Protein AF-A2F7L8-F1 (afdb_monomer)

Structure (mmCIF, N/CA/C/O backbone):
data_AF-A2F7L8-F1
#
_entry.id   AF-A2F7L8-F1
#
loop_
_atom_site.group_PDB
_atom_site.id
_atom_site.type_symbol
_atom_site.label_atom_id
_atom_site.label_alt_id
_atom_site.label_comp_id
_atom_site.label_asym_id
_atom_site.label_entity_id
_atom_site.label_seq_id
_atom_site.pdbx_PDB_ins_code
_atom_site.Cartn_x
_atom_site.Cartn_y
_atom_site.Cartn_z
_atom_site.occupancy
_atom_site.B_iso_or_equiv
_atom_site.auth_seq_id
_atom_site.auth_comp_id
_atom_site.auth_asym_id
_atom_site.auth_atom_id
_atom_site.pdbx_PDB_model_num
ATOM 1 N N . MET A 1 1 ? -60.069 8.258 23.437 1.00 36.56 1 MET A N 1
ATOM 2 C CA . MET A 1 1 ? -60.573 9.371 22.605 1.00 36.56 1 MET A CA 1
ATOM 3 C C . MET A 1 1 ? -59.532 9.662 21.537 1.00 36.56 1 MET A C 1
ATOM 5 O O . MET A 1 1 ? -58.397 9.899 21.907 1.00 36.56 1 MET A O 1
ATOM 9 N N . ASN A 1 2 ? -59.958 9.561 20.271 1.00 39.78 2 ASN A N 1
ATOM 10 C CA . ASN A 1 2 ? -59.345 9.991 18.998 1.00 39.78 2 ASN A CA 1
ATOM 11 C C . ASN A 1 2 ? -57.885 9.563 18.720 1.00 39.78 2 ASN A C 1
ATOM 13 O O . ASN A 1 2 ? -56.969 10.036 19.370 1.00 39.78 2 ASN A O 1
ATOM 17 N N . SER A 1 3 ? -57.594 8.597 17.838 1.00 39.25 3 SER A N 1
ATOM 18 C CA . SER A 1 3 ? -57.931 8.479 16.399 1.00 39.25 3 SER A CA 1
ATOM 19 C C . SER A 1 3 ? -57.282 9.568 15.544 1.00 39.25 3 SER A C 1
ATOM 21 O O . SER A 1 3 ? -57.704 10.716 15.618 1.00 39.25 3 SER A O 1
ATOM 23 N N . MET A 1 4 ? -56.295 9.179 14.725 1.00 45.88 4 MET A N 1
ATOM 24 C CA . MET A 1 4 ? -56.277 9.259 13.247 1.00 45.88 4 MET A CA 1
ATOM 25 C C . MET A 1 4 ? -54.834 8.993 12.761 1.00 45.88 4 MET A C 1
ATOM 27 O O . MET A 1 4 ? -53.913 9.690 13.160 1.00 45.88 4 MET A O 1
ATOM 31 N N . LYS A 1 5 ? -54.570 7.821 12.158 1.00 44.19 5 LYS A N 1
ATOM 32 C CA . LYS A 1 5 ? -54.563 7.542 10.697 1.00 44.19 5 LYS A CA 1
ATOM 33 C C . LYS A 1 5 ? -53.331 8.146 9.998 1.00 44.19 5 LYS A C 1
ATOM 35 O O . LYS A 1 5 ? -53.181 9.354 9.961 1.00 44.19 5 LYS A O 1
ATOM 40 N N . GLN A 1 6 ? -52.351 7.306 9.647 1.00 45.72 6 GLN A N 1
ATOM 41 C CA . GLN A 1 6 ? -52.195 6.642 8.332 1.00 45.72 6 GLN A CA 1
ATOM 42 C C . GLN A 1 6 ? -51.797 7.611 7.209 1.00 45.72 6 GLN A C 1
ATOM 44 O O . GLN A 1 6 ? -52.588 8.472 6.847 1.00 45.72 6 GLN A O 1
ATOM 49 N N . ASN A 1 7 ? -50.607 7.411 6.635 1.00 43.00 7 ASN A N 1
ATOM 50 C CA . ASN A 1 7 ? -50.380 7.031 5.228 1.00 43.00 7 ASN A CA 1
ATOM 51 C C . ASN A 1 7 ? -48.860 6.830 5.041 1.00 43.00 7 ASN A C 1
ATOM 53 O O . ASN A 1 7 ? -48.092 7.672 5.490 1.00 43.00 7 ASN A O 1
ATOM 57 N N . LEU A 1 8 ? -48.352 5.643 4.688 1.00 39.56 8 LEU A N 1
ATOM 58 C CA . LEU A 1 8 ? -48.420 4.917 3.405 1.00 39.56 8 LEU A CA 1
ATOM 59 C C . LEU A 1 8 ? -47.732 5.638 2.240 1.00 39.56 8 LEU A C 1
ATOM 61 O O . LEU A 1 8 ? -47.958 6.828 2.038 1.00 39.56 8 LEU A O 1
ATOM 65 N N . LEU A 1 9 ? -47.056 4.797 1.445 1.00 43.78 9 LEU A N 1
ATOM 66 C CA . LEU A 1 9 ? -46.398 5.002 0.151 1.00 43.78 9 LEU A CA 1
ATOM 67 C C . LEU A 1 9 ? -44.913 5.379 0.242 1.00 43.78 9 LEU A C 1
ATOM 69 O O . LEU A 1 9 ? -44.552 6.314 0.944 1.00 43.78 9 LEU A O 1
ATOM 73 N N . ASP A 1 10 ? -43.997 4.786 -0.511 1.00 37.97 10 ASP A N 1
ATOM 74 C CA . ASP A 1 10 ? -43.909 3.541 -1.290 1.00 37.97 10 ASP A CA 1
ATOM 75 C C . ASP A 1 10 ? -42.527 3.610 -1.967 1.00 37.97 10 ASP A C 1
ATOM 77 O O . ASP A 1 10 ? -42.029 4.713 -2.181 1.00 37.97 10 ASP A O 1
ATOM 81 N N . SER A 1 11 ? -41.978 2.453 -2.352 1.00 40.97 11 SER A N 1
ATOM 82 C CA . SER A 1 11 ? -41.034 2.285 -3.478 1.00 40.97 11 SER A CA 1
ATOM 83 C C . SER A 1 11 ? -39.673 3.015 -3.392 1.00 40.97 11 SER A C 1
ATOM 85 O O . SER A 1 11 ? -39.573 4.226 -3.313 1.00 40.97 11 SER A O 1
ATOM 87 N N . ASP A 1 12 ? -38.521 2.353 -3.414 1.00 42.34 12 ASP A N 1
ATOM 88 C CA . ASP A 1 12 ? -38.140 1.379 -4.426 1.00 42.34 12 ASP A CA 1
ATOM 89 C C . ASP A 1 12 ? -37.149 0.350 -3.883 1.00 42.34 12 ASP A C 1
ATOM 91 O O . ASP A 1 12 ? -36.087 0.662 -3.336 1.00 42.34 12 ASP A O 1
ATOM 95 N N . ALA A 1 13 ? -37.480 -0.909 -4.148 1.00 44.75 13 ALA A N 1
ATOM 96 C CA . ALA A 1 13 ? -36.524 -1.991 -4.223 1.00 44.75 13 ALA A CA 1
ATOM 97 C C . ALA A 1 13 ? -35.588 -1.746 -5.418 1.00 44.75 13 ALA A C 1
ATOM 99 O O . ALA A 1 13 ? -35.865 -2.169 -6.540 1.00 44.75 13 ALA A O 1
ATOM 100 N N . MET A 1 14 ? -34.455 -1.082 -5.188 1.00 46.12 14 MET A N 1
ATOM 101 C CA . MET A 1 14 ? -33.372 -1.045 -6.170 1.00 46.12 14 MET A CA 1
ATOM 102 C C . MET A 1 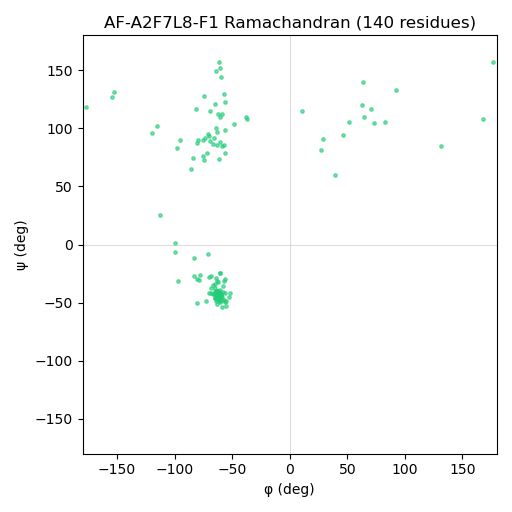14 ? -32.554 -2.333 -6.082 1.00 46.12 14 MET A C 1
ATOM 104 O O . MET A 1 14 ? -31.603 -2.472 -5.319 1.00 46.12 14 MET A O 1
ATOM 108 N N . GLN A 1 15 ? -33.062 -3.297 -6.846 1.00 41.69 15 GLN A N 1
ATOM 109 C CA . GLN A 1 15 ? -32.365 -4.329 -7.606 1.00 41.69 15 GLN A CA 1
ATOM 110 C C . GLN A 1 15 ? -30.860 -4.475 -7.334 1.00 41.69 15 GLN A C 1
ATOM 112 O O . GLN A 1 15 ? -30.035 -3.638 -7.701 1.00 41.69 15 GLN A O 1
ATOM 117 N N . TYR A 1 16 ? -30.520 -5.641 -6.787 1.00 34.53 16 TYR A N 1
ATOM 118 C CA . TYR A 1 16 ? -29.212 -6.267 -6.907 1.00 34.53 16 TYR A CA 1
ATOM 119 C C . TYR A 1 16 ? -28.767 -6.278 -8.376 1.00 34.53 16 TYR A C 1
ATOM 121 O O . TYR A 1 16 ? -29.218 -7.116 -9.155 1.00 34.53 16 TYR A O 1
ATOM 129 N N . ASN A 1 17 ? -27.853 -5.385 -8.751 1.00 39.56 17 ASN A N 1
ATOM 130 C CA . ASN A 1 17 ? -27.103 -5.543 -9.991 1.00 39.56 17 ASN A CA 1
ATOM 131 C C . ASN A 1 17 ? -25.973 -6.544 -9.754 1.00 39.56 17 ASN A C 1
ATOM 133 O O . ASN A 1 17 ? -24.860 -6.208 -9.354 1.00 39.56 17 ASN A O 1
ATOM 137 N N . VAL A 1 18 ? -26.316 -7.804 -10.004 1.00 41.03 18 VAL A N 1
ATOM 138 C CA . VAL A 1 18 ? -25.391 -8.899 -10.269 1.00 41.03 18 VAL A CA 1
ATOM 139 C C . VAL A 1 18 ? -24.754 -8.640 -11.641 1.00 41.03 18 VAL A C 1
ATOM 141 O O . VAL A 1 18 ? -25.262 -9.078 -12.668 1.00 41.03 18 VAL A O 1
ATOM 144 N N . TYR A 1 19 ? -23.637 -7.918 -11.672 1.00 44.03 19 TYR A N 1
ATOM 145 C CA . TYR A 1 19 ? -22.663 -8.052 -12.761 1.00 44.03 19 TYR A CA 1
ATOM 146 C C . TYR A 1 19 ? -21.769 -9.245 -12.392 1.00 44.03 19 TYR A C 1
ATOM 148 O O . TYR A 1 19 ? -20.784 -9.090 -11.680 1.00 44.03 19 TYR A O 1
ATOM 156 N N . THR A 1 20 ? -22.262 -10.480 -12.518 1.00 47.53 20 THR A N 1
ATOM 157 C CA . THR A 1 20 ? -21.954 -11.370 -13.653 1.00 47.53 20 THR A CA 1
ATOM 158 C C . THR A 1 20 ? -20.581 -11.097 -14.269 1.00 47.53 20 THR A C 1
ATOM 160 O O . THR A 1 20 ? -20.412 -10.251 -15.139 1.00 47.53 20 THR A O 1
ATOM 163 N N . ASP A 1 21 ? -19.590 -11.815 -13.741 1.00 41.75 21 ASP A N 1
ATOM 164 C CA . ASP A 1 21 ? -18.611 -12.589 -14.500 1.00 41.75 21 ASP A CA 1
ATOM 165 C C . ASP A 1 21 ? -18.314 -12.090 -15.923 1.00 41.75 21 ASP A C 1
ATOM 167 O O . ASP A 1 21 ? -18.743 -12.680 -16.915 1.00 41.75 21 ASP A O 1
ATOM 171 N N . ASN A 1 22 ? -17.452 -11.078 -16.034 1.00 43.41 22 ASN A N 1
ATOM 172 C CA . ASN A 1 22 ? -16.612 -10.946 -17.222 1.00 43.41 22 ASN A CA 1
ATOM 173 C C . ASN A 1 22 ? -15.507 -12.007 -17.144 1.00 43.41 22 ASN A C 1
ATOM 175 O O . ASN A 1 22 ? -14.337 -11.729 -16.875 1.00 43.41 22 ASN A O 1
ATOM 179 N N . VAL A 1 23 ? -15.908 -13.261 -17.362 1.00 46.16 23 VAL A N 1
ATOM 180 C CA . VAL A 1 23 ? -14.987 -14.326 -17.738 1.00 46.16 23 VAL A CA 1
ATOM 181 C C . VAL A 1 23 ? -14.394 -13.900 -19.071 1.00 46.16 23 VAL A C 1
ATOM 183 O O . VAL A 1 23 ? -15.097 -13.842 -20.080 1.00 46.16 23 VAL A O 1
ATOM 186 N N . CYS A 1 24 ? -13.101 -13.587 -19.071 1.00 44.84 24 CYS A N 1
ATOM 187 C CA . CYS A 1 24 ? -12.310 -13.472 -20.285 1.00 44.84 24 CYS A CA 1
ATOM 188 C C . CYS A 1 24 ? -12.345 -14.845 -20.970 1.00 44.84 24 CYS A C 1
ATOM 190 O O . CYS A 1 24 ? -11.564 -15.742 -20.658 1.00 44.84 24 CYS A O 1
ATOM 192 N N . THR A 1 25 ? -13.353 -15.056 -21.812 1.00 55.72 25 THR A N 1
ATOM 193 C CA . THR A 1 25 ? -13.500 -16.272 -22.597 1.00 55.72 25 THR A CA 1
ATOM 194 C C . THR A 1 25 ? -12.580 -16.094 -23.797 1.00 55.72 25 THR A C 1
ATOM 196 O O . THR A 1 25 ? -12.791 -15.156 -24.571 1.00 55.72 25 THR A O 1
ATOM 199 N N . PRO A 1 26 ? -11.538 -16.923 -23.970 1.00 53.44 26 PRO A N 1
ATOM 200 C CA . PRO A 1 26 ? -10.731 -16.849 -25.175 1.00 53.44 26 PRO A CA 1
ATOM 201 C C . PRO A 1 26 ? -11.634 -17.113 -26.389 1.00 53.44 26 PRO A C 1
ATOM 203 O O . PRO A 1 26 ? -12.573 -17.915 -26.292 1.00 53.44 26 PRO A O 1
ATOM 206 N N . PRO A 1 27 ? -11.391 -16.447 -27.530 1.00 56.41 27 PRO A N 1
ATOM 207 C CA . PRO A 1 27 ? -12.187 -16.661 -28.725 1.00 56.41 27 PRO A CA 1
ATOM 208 C C . PRO A 1 27 ? -12.158 -18.146 -29.092 1.00 56.41 27 PRO A C 1
ATOM 210 O O . PRO A 1 27 ? -11.101 -18.752 -29.273 1.00 56.41 27 PRO A O 1
ATOM 213 N N . ARG A 1 28 ? -13.350 -18.739 -29.174 1.00 50.03 28 ARG A N 1
ATOM 214 C CA . ARG A 1 28 ? -13.560 -20.115 -29.609 1.00 50.03 28 ARG A CA 1
ATOM 215 C C . ARG A 1 28 ? -13.119 -20.197 -31.070 1.00 50.03 28 ARG A C 1
ATOM 217 O O . ARG A 1 28 ? -13.844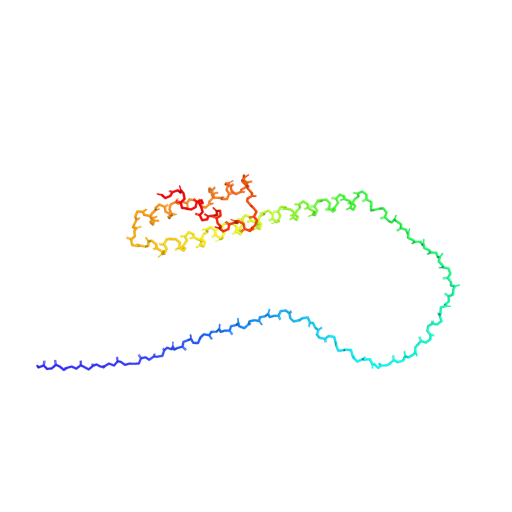 -19.749 -31.955 1.00 50.03 28 ARG A O 1
ATOM 224 N N . MET A 1 29 ? -11.911 -20.708 -31.316 1.00 46.75 29 MET A N 1
ATOM 225 C CA . MET A 1 29 ? -11.426 -20.953 -32.671 1.00 46.75 29 MET A CA 1
ATOM 226 C C . MET A 1 29 ? -12.369 -21.947 -33.342 1.00 46.75 29 MET A C 1
ATOM 228 O O . MET A 1 29 ? -12.446 -23.118 -32.973 1.00 46.75 29 MET A O 1
ATOM 232 N N . ASN A 1 30 ? -13.127 -21.445 -34.309 1.00 46.78 30 ASN A N 1
ATOM 233 C CA . ASN A 1 30 ? -13.947 -22.258 -35.180 1.00 46.78 30 ASN A CA 1
ATOM 234 C C . ASN A 1 30 ? -12.983 -22.953 -36.154 1.00 46.78 30 ASN A C 1
ATOM 236 O O . ASN A 1 30 ? -12.590 -22.378 -37.166 1.00 46.78 30 ASN A O 1
ATOM 240 N N . HIS A 1 31 ? -12.526 -24.158 -35.807 1.00 52.81 31 HIS A N 1
ATOM 241 C CA . HIS A 1 31 ? -11.853 -25.051 -36.748 1.00 52.81 31 HIS A CA 1
ATOM 242 C C . HIS A 1 31 ? -12.891 -25.591 -37.732 1.00 52.81 31 HIS A C 1
ATOM 244 O O . HIS A 1 31 ? -13.352 -26.724 -37.629 1.00 52.81 31 HIS A O 1
ATOM 250 N N . ASN A 1 32 ? -13.244 -24.762 -38.711 1.00 48.59 32 ASN A N 1
ATOM 251 C CA . ASN A 1 32 ? -13.685 -25.284 -39.991 1.00 48.59 32 ASN A CA 1
ATOM 252 C C . ASN A 1 32 ? -12.422 -25.771 -40.711 1.00 48.59 32 ASN A C 1
ATOM 254 O O . ASN A 1 32 ? -11.734 -25.001 -41.375 1.00 48.59 32 ASN A O 1
ATOM 258 N N . MET A 1 33 ? -12.091 -27.045 -40.487 1.00 56.47 33 MET A N 1
ATOM 259 C CA . MET A 1 33 ? -11.252 -27.818 -41.393 1.00 56.47 33 MET A CA 1
ATOM 260 C C . MET A 1 33 ? -12.066 -28.086 -42.655 1.00 56.47 33 MET A C 1
ATOM 262 O O . MET A 1 33 ? -12.843 -29.035 -42.708 1.00 56.47 33 MET A O 1
ATOM 266 N N . ASP A 1 34 ? -11.913 -27.219 -43.642 1.00 54.81 34 ASP A N 1
ATOM 267 C CA . ASP A 1 34 ? -12.251 -27.515 -45.024 1.00 54.81 34 ASP A CA 1
ATOM 268 C C . ASP A 1 34 ? -11.395 -26.614 -45.911 1.00 54.81 34 ASP A C 1
ATOM 270 O O . ASP A 1 34 ? -11.363 -25.398 -45.713 1.00 54.81 34 ASP A O 1
ATOM 274 N N . GLY A 1 35 ? -10.680 -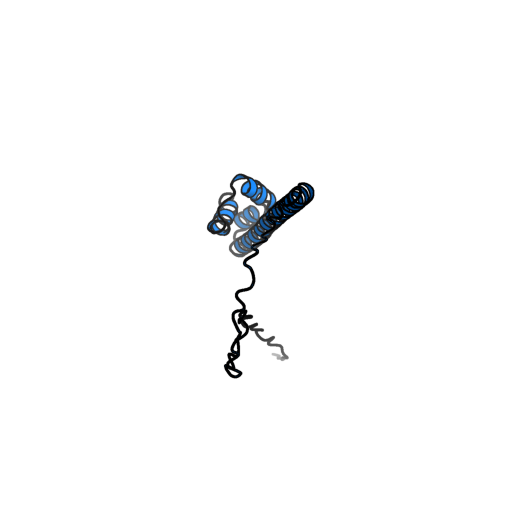27.212 -46.858 1.00 45.12 35 GLY A N 1
ATOM 275 C CA . GLY A 1 35 ? -10.006 -26.451 -47.901 1.00 45.12 35 GLY A CA 1
ATOM 276 C C . GLY A 1 35 ? -8.549 -26.810 -48.131 1.00 45.12 35 GLY A C 1
ATOM 277 O O . GLY A 1 35 ? -7.654 -26.076 -47.731 1.00 45.12 35 GLY A O 1
ATOM 278 N N . SER A 1 36 ? -8.382 -27.847 -48.948 1.00 56.19 36 SER A N 1
ATOM 279 C CA . SER A 1 36 ? -7.317 -27.991 -49.942 1.00 56.19 36 SER A CA 1
ATOM 280 C C . SER A 1 36 ? -5.968 -28.510 -49.454 1.00 56.19 36 SER A C 1
ATOM 282 O O . SER A 1 36 ? -5.129 -27.769 -48.944 1.00 56.19 36 SER A O 1
ATOM 284 N N . ASP 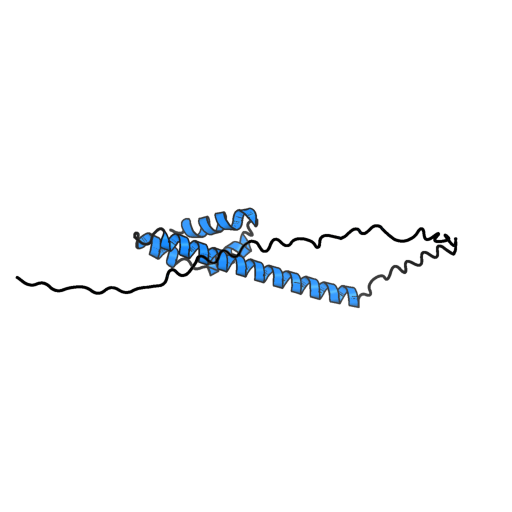A 1 37 ? -5.729 -29.781 -49.792 1.00 54.59 37 ASP A N 1
ATOM 285 C CA . ASP A 1 37 ? -4.425 -30.253 -50.251 1.00 54.59 37 ASP A CA 1
ATOM 286 C C . ASP A 1 37 ? -3.798 -29.171 -51.135 1.00 54.59 37 ASP A C 1
ATOM 288 O O . ASP A 1 37 ? -4.286 -28.841 -52.219 1.00 54.59 37 ASP A O 1
ATOM 292 N N . SER A 1 38 ? -2.755 -28.555 -50.607 1.00 52.75 38 SER A N 1
ATOM 293 C CA . SER A 1 38 ? -1.876 -27.672 -51.341 1.00 52.75 38 SER A CA 1
ATOM 294 C C . SER A 1 38 ? -0.513 -28.314 -51.236 1.00 52.75 38 SER A C 1
ATOM 296 O O . SER A 1 38 ? 0.182 -28.148 -50.231 1.00 52.75 38 SER A O 1
ATOM 298 N N . ASP A 1 39 ? -0.175 -29.074 -52.275 1.00 51.38 39 ASP A N 1
ATOM 299 C CA . ASP A 1 39 ? 1.164 -29.558 -52.580 1.00 51.38 39 ASP A CA 1
ATOM 300 C C . ASP A 1 39 ? 2.116 -28.359 -52.692 1.00 51.38 39 ASP A C 1
ATOM 302 O O . ASP A 1 39 ? 2.455 -27.879 -53.778 1.00 51.38 39 ASP A O 1
ATOM 306 N N . TYR A 1 40 ? 2.543 -27.833 -51.546 1.00 50.03 40 TYR A N 1
ATOM 307 C CA . TYR A 1 40 ? 3.659 -26.911 -51.483 1.00 50.03 40 TYR A CA 1
ATOM 308 C C . TYR A 1 40 ? 4.920 -27.717 -51.763 1.00 50.03 40 TYR A C 1
ATOM 310 O O . TYR A 1 40 ? 5.515 -28.347 -50.891 1.00 50.03 40 TYR A O 1
ATOM 318 N N . TYR A 1 41 ? 5.299 -27.682 -53.037 1.00 53.19 41 TYR A N 1
ATOM 319 C CA . TYR A 1 41 ? 6.649 -27.904 -53.517 1.00 53.19 41 TYR A CA 1
ATOM 320 C C . TYR A 1 41 ? 7.662 -27.297 -52.534 1.00 53.19 41 TYR A C 1
ATOM 322 O O . TYR A 1 41 ? 7.831 -26.079 -52.461 1.00 53.19 41 TYR A O 1
ATOM 330 N N . TYR A 1 42 ? 8.371 -28.160 -51.807 1.00 52.31 42 TYR A N 1
ATOM 331 C CA . TYR A 1 42 ? 9.664 -27.818 -51.231 1.00 52.31 42 TYR A CA 1
ATOM 332 C C . TYR A 1 42 ? 10.605 -27.534 -52.406 1.00 52.31 42 TYR A C 1
ATOM 334 O O . TYR A 1 42 ? 11.147 -28.455 -53.015 1.00 52.31 42 TYR A O 1
ATOM 342 N N . SER A 1 43 ? 10.775 -26.260 -52.761 1.00 52.94 43 SER A N 1
ATOM 343 C CA . SER A 1 43 ? 11.951 -25.825 -53.513 1.00 52.94 43 SER A CA 1
ATOM 344 C C . SER A 1 43 ? 13.148 -25.950 -52.569 1.00 52.94 43 SER A C 1
ATOM 346 O O . SER A 1 43 ? 13.193 -25.218 -51.579 1.00 52.94 43 SER A O 1
ATOM 348 N N . PRO A 1 44 ? 14.130 -26.836 -52.824 1.00 58.00 44 PRO A N 1
ATOM 349 C CA . PRO A 1 44 ? 15.400 -26.818 -52.117 1.00 58.00 44 PRO A CA 1
ATOM 350 C C . PRO A 1 44 ? 16.208 -25.647 -52.690 1.00 58.00 44 PRO A C 1
ATOM 352 O O . PRO A 1 44 ? 17.072 -25.811 -53.547 1.00 58.00 44 PRO A O 1
ATOM 355 N N . GLY A 1 45 ? 15.832 -24.439 -52.281 1.00 45.84 45 GLY A N 1
ATOM 356 C CA . GLY A 1 45 ? 16.483 -23.188 -52.631 1.00 45.84 45 GLY A CA 1
ATOM 357 C C . GLY A 1 45 ? 17.068 -22.585 -51.368 1.00 45.84 45 GLY A C 1
ATOM 358 O O . GLY A 1 45 ? 16.325 -22.045 -50.560 1.00 45.84 45 GLY A O 1
ATOM 359 N N . THR A 1 46 ? 18.382 -22.754 -51.219 1.00 51.75 46 THR A N 1
ATOM 360 C CA . THR A 1 46 ? 19.285 -21.967 -50.365 1.00 51.75 46 THR A CA 1
ATOM 361 C C . THR A 1 46 ? 18.788 -21.700 -48.944 1.00 51.75 46 THR A C 1
ATOM 363 O O . THR A 1 46 ? 18.153 -20.685 -48.667 1.00 51.75 46 THR A O 1
ATOM 366 N N . MET A 1 47 ? 19.205 -22.568 -48.016 1.00 55.31 47 MET A N 1
ATOM 367 C CA . MET A 1 47 ? 19.585 -22.093 -46.686 1.00 55.31 47 MET A CA 1
ATOM 368 C C . MET A 1 47 ? 20.703 -21.058 -46.858 1.00 55.31 47 MET A C 1
ATOM 370 O O . MET A 1 47 ? 21.883 -21.393 -46.838 1.00 55.31 47 MET A O 1
ATOM 374 N N . GLU A 1 48 ? 20.333 -19.809 -47.097 1.00 51.53 48 GLU A N 1
ATOM 375 C CA . GLU A 1 48 ? 21.114 -18.691 -46.598 1.00 51.53 48 GLU A CA 1
ATOM 376 C C . GLU A 1 48 ? 20.408 -18.265 -45.320 1.00 51.53 48 GLU A C 1
ATOM 378 O O . GLU A 1 48 ? 19.547 -17.387 -45.314 1.00 51.53 48 GLU A O 1
ATOM 383 N N . ASP A 1 49 ? 20.743 -18.972 -44.238 1.00 49.50 49 ASP A N 1
ATOM 384 C CA . ASP A 1 49 ? 20.553 -18.501 -42.871 1.00 49.50 49 ASP A CA 1
ATOM 385 C C . ASP A 1 49 ? 21.399 -17.233 -42.702 1.00 49.50 49 ASP A C 1
ATOM 387 O O . ASP A 1 49 ? 22.462 -17.238 -42.087 1.00 49.50 49 ASP A O 1
ATOM 391 N N . ASN A 1 50 ? 20.943 -16.133 -43.290 1.00 52.53 50 ASN A N 1
ATOM 392 C CA . ASN A 1 50 ? 21.425 -14.805 -42.971 1.00 52.53 50 ASN A CA 1
ATOM 393 C C . ASN A 1 50 ? 20.599 -14.325 -41.772 1.00 52.53 50 ASN A C 1
ATOM 395 O O . ASN A 1 50 ? 19.791 -13.403 -41.864 1.00 52.53 50 ASN A O 1
ATOM 399 N N . TYR A 1 51 ? 20.770 -15.010 -40.635 1.00 57.88 51 TYR A N 1
ATOM 400 C CA . TYR A 1 51 ? 20.569 -14.358 -39.350 1.00 57.88 51 TYR A CA 1
ATOM 401 C C . TYR A 1 51 ? 21.689 -13.328 -39.257 1.00 57.88 51 TYR A C 1
ATOM 403 O O . TYR A 1 51 ? 22.777 -13.610 -38.757 1.00 57.88 51 TYR A O 1
ATOM 411 N N . GLU A 1 52 ? 21.446 -12.143 -39.816 1.00 58.53 52 GLU A N 1
ATOM 412 C CA . GLU A 1 52 ? 22.115 -10.957 -39.319 1.00 58.53 52 GLU A CA 1
ATOM 413 C C . GLU A 1 52 ? 21.759 -10.909 -37.833 1.00 58.53 52 GLU A C 1
ATOM 415 O O . GLU A 1 52 ? 20.644 -10.558 -37.449 1.00 58.53 52 GLU A O 1
ATOM 420 N N . ASP A 1 53 ? 22.680 -11.390 -36.995 1.00 58.78 53 ASP A N 1
ATOM 421 C CA . ASP A 1 53 ? 22.725 -11.047 -35.583 1.00 58.78 53 ASP A CA 1
ATOM 422 C C . ASP A 1 53 ? 22.878 -9.521 -35.564 1.00 58.78 53 ASP A C 1
ATOM 424 O O . ASP A 1 53 ? 23.986 -8.979 -35.565 1.00 58.78 53 ASP A O 1
ATOM 428 N N . GLU A 1 54 ? 21.753 -8.810 -35.657 1.00 64.44 54 GLU A N 1
ATOM 429 C CA . GLU A 1 54 ? 21.665 -7.385 -35.393 1.00 64.44 54 GLU A CA 1
ATOM 430 C C . GLU A 1 54 ? 22.018 -7.219 -33.917 1.00 64.44 54 GLU A C 1
ATOM 432 O O . GLU A 1 54 ? 21.159 -7.246 -33.034 1.00 64.44 54 GLU A O 1
ATOM 437 N N . ILE A 1 55 ? 23.317 -7.115 -33.632 1.00 70.19 55 ILE A N 1
ATOM 438 C CA . ILE A 1 55 ? 23.804 -6.692 -32.328 1.00 70.19 55 ILE A CA 1
ATOM 439 C C . ILE A 1 55 ? 23.190 -5.304 -32.126 1.00 70.19 55 ILE A C 1
ATOM 441 O O . ILE A 1 55 ? 23.537 -4.392 -32.884 1.00 70.19 55 ILE A O 1
ATOM 445 N N . PRO A 1 56 ? 22.251 -5.137 -31.174 1.00 69.31 56 PRO A N 1
ATOM 446 C CA . PRO A 1 56 ? 21.579 -3.864 -30.988 1.00 69.31 56 PRO A CA 1
ATOM 447 C C . PRO A 1 56 ? 22.642 -2.802 -30.736 1.00 69.31 56 PRO A C 1
ATOM 449 O O . PRO A 1 56 ? 23.540 -2.998 -29.912 1.00 69.31 56 PRO A O 1
ATOM 452 N N . ASP A 1 57 ? 22.561 -1.703 -31.480 1.00 79.56 57 ASP A N 1
ATOM 453 C CA . ASP A 1 57 ? 23.522 -0.624 -31.335 1.00 79.56 57 ASP A CA 1
ATOM 454 C C . ASP A 1 57 ? 23.461 -0.031 -29.917 1.00 79.56 57 ASP A C 1
ATOM 456 O O . ASP A 1 57 ? 22.473 -0.151 -29.182 1.00 79.56 57 ASP A O 1
ATOM 460 N N . GLU A 1 58 ? 24.557 0.597 -29.499 1.00 74.88 58 GLU A N 1
ATOM 461 C CA . GLU A 1 58 ? 24.706 1.145 -28.146 1.00 74.88 58 GLU A CA 1
ATOM 462 C C . GLU A 1 58 ? 23.586 2.149 -27.806 1.00 74.88 58 GLU A C 1
ATOM 464 O O . GLU A 1 58 ? 23.138 2.229 -26.662 1.00 74.88 58 GLU A O 1
ATOM 469 N N . ALA A 1 59 ? 23.056 2.846 -28.819 1.00 72.88 59 ALA A N 1
ATOM 470 C CA . ALA A 1 59 ? 21.909 3.739 -28.691 1.00 72.88 59 ALA A CA 1
ATOM 471 C C . ALA A 1 59 ? 20.605 2.990 -28.354 1.00 72.88 59 ALA A C 1
ATOM 473 O O . ALA A 1 59 ? 19.855 3.427 -27.477 1.00 72.88 59 ALA A O 1
ATOM 474 N N . THR A 1 60 ? 20.343 1.844 -28.991 1.00 78.62 60 THR A N 1
ATOM 475 C CA . THR A 1 60 ? 19.191 0.981 -28.691 1.00 78.62 60 THR A CA 1
ATOM 476 C C . THR A 1 60 ? 19.289 0.390 -27.287 1.00 78.62 60 THR A C 1
ATOM 478 O O . THR A 1 60 ? 18.281 0.321 -26.580 1.00 78.62 60 THR A O 1
ATOM 481 N N . ILE A 1 61 ? 20.489 -0.011 -26.854 1.00 77.62 61 ILE A N 1
ATOM 482 C CA . ILE A 1 61 ? 20.724 -0.518 -25.493 1.00 77.62 61 ILE A CA 1
ATOM 483 C C . ILE A 1 61 ? 20.441 0.584 -24.466 1.00 77.62 61 ILE A C 1
ATOM 485 O O . ILE A 1 61 ? 19.617 0.382 -23.574 1.00 77.62 61 ILE A O 1
ATOM 489 N N . ALA A 1 62 ? 21.028 1.770 -24.644 1.00 79.69 62 ALA A N 1
ATOM 490 C CA . ALA A 1 62 ? 20.825 2.901 -23.741 1.00 79.69 62 ALA A CA 1
ATOM 491 C C . ALA A 1 62 ? 19.349 3.336 -23.664 1.00 79.69 62 ALA A C 1
ATOM 493 O O . ALA A 1 62 ? 18.837 3.627 -22.582 1.00 79.69 62 ALA A O 1
ATOM 494 N N . SER A 1 63 ? 18.631 3.334 -24.793 1.00 86.25 63 SER A N 1
ATOM 495 C CA . SER A 1 63 ? 17.196 3.647 -24.818 1.00 86.25 63 SER A CA 1
ATOM 496 C C . SER A 1 63 ? 16.380 2.636 -24.009 1.00 86.25 63 SER A C 1
ATOM 498 O O . SER A 1 63 ? 15.543 3.022 -23.192 1.00 86.25 63 SER A O 1
ATOM 500 N N . LYS A 1 64 ? 16.647 1.335 -24.187 1.00 87.69 64 LYS A N 1
ATOM 501 C CA . LYS A 1 64 ? 15.952 0.272 -23.445 1.00 87.69 64 LYS A CA 1
ATOM 502 C C . LYS A 1 64 ? 16.248 0.319 -21.946 1.00 87.69 64 LYS A C 1
ATOM 504 O O . LYS A 1 64 ? 15.366 0.020 -21.144 1.00 87.69 64 LYS A O 1
ATOM 509 N N . GLU A 1 65 ? 17.455 0.707 -21.543 1.00 90.44 65 GLU A N 1
ATOM 510 C CA . GLU A 1 65 ? 17.803 0.873 -20.126 1.00 90.44 65 GLU A CA 1
ATOM 511 C C . GLU A 1 65 ? 16.994 1.990 -19.456 1.00 90.44 65 GLU A C 1
ATOM 513 O O . GLU A 1 65 ? 16.499 1.806 -18.341 1.00 90.44 65 GLU A O 1
ATOM 518 N N . VAL A 1 66 ? 16.788 3.115 -20.149 1.00 90.81 66 VAL A N 1
ATOM 519 C CA . VAL A 1 66 ? 15.938 4.210 -19.657 1.00 90.81 66 VAL A CA 1
ATOM 520 C C . VAL A 1 66 ? 14.487 3.753 -19.506 1.00 90.81 66 VAL A C 1
ATOM 522 O O . VAL A 1 66 ? 13.863 4.022 -18.479 1.00 90.81 66 VAL A O 1
ATOM 525 N N . GLU A 1 67 ? 13.950 3.031 -20.492 1.00 91.88 67 GLU A N 1
ATOM 526 C CA . GLU A 1 67 ? 12.589 2.482 -20.427 1.00 91.88 67 GLU A CA 1
ATOM 527 C C . GLU A 1 67 ? 12.419 1.502 -19.260 1.00 91.88 67 GLU A C 1
ATOM 529 O O . GLU A 1 67 ? 11.428 1.568 -18.527 1.00 91.88 67 GLU A O 1
ATOM 534 N N . LEU A 1 68 ? 13.398 0.619 -19.040 1.00 92.62 68 LEU A N 1
ATOM 535 C CA . LEU A 1 68 ? 13.387 -0.315 -17.914 1.00 92.62 68 LEU A CA 1
ATOM 536 C C . LEU A 1 68 ? 13.380 0.413 -16.571 1.00 92.62 68 LEU A C 1
ATOM 538 O O . LEU A 1 68 ? 12.664 -0.003 -15.658 1.00 92.62 68 LEU A O 1
ATOM 542 N N . GLU A 1 69 ? 14.143 1.494 -16.440 1.00 93.88 69 GLU A N 1
ATOM 543 C CA . GLU A 1 69 ? 14.183 2.265 -15.201 1.00 93.88 69 GLU A CA 1
ATOM 544 C C . GLU A 1 69 ? 12.862 2.998 -14.942 1.00 93.88 69 GLU A C 1
ATOM 546 O O . GLU A 1 69 ? 12.326 2.948 -13.833 1.00 93.88 69 GLU A O 1
ATOM 551 N N . GLN A 1 70 ? 12.258 3.580 -15.981 1.00 94.19 70 GLN A N 1
ATOM 552 C CA . GLN A 1 70 ? 10.920 4.170 -15.880 1.00 94.19 70 GLN A CA 1
ATOM 553 C C . GLN A 1 70 ? 9.870 3.129 -15.476 1.00 94.19 70 GLN A C 1
ATOM 555 O O . GLN A 1 70 ? 9.039 3.389 -14.602 1.00 94.19 70 GLN A O 1
ATOM 560 N N . LEU A 1 71 ? 9.924 1.927 -16.058 1.00 94.38 71 LEU A N 1
ATOM 561 C CA . LEU A 1 71 ? 9.009 0.836 -15.729 1.00 94.38 71 LEU A CA 1
ATOM 562 C C . LEU A 1 71 ? 9.188 0.354 -14.280 1.00 94.38 71 LEU A C 1
ATOM 564 O O . LEU A 1 71 ? 8.208 0.021 -13.607 1.00 94.38 71 LEU A O 1
ATOM 568 N N . ARG A 1 72 ? 10.428 0.310 -13.780 1.00 94.12 72 ARG A N 1
ATOM 569 C CA . ARG A 1 72 ? 10.725 -0.034 -12.381 1.00 94.12 72 ARG A CA 1
ATOM 570 C C . ARG A 1 72 ? 10.167 1.006 -11.425 1.00 94.12 72 ARG A C 1
ATOM 572 O O . ARG A 1 72 ? 9.502 0.627 -10.460 1.00 94.12 72 ARG A O 1
ATOM 579 N N . GLN A 1 73 ? 10.379 2.287 -11.716 1.00 94.75 73 GLN A N 1
ATOM 580 C CA . GLN A 1 73 ? 9.842 3.373 -10.904 1.00 94.75 73 GLN A CA 1
ATOM 581 C C . GLN A 1 73 ? 8.309 3.340 -10.888 1.00 94.75 73 GLN A C 1
ATOM 583 O O . GLN A 1 73 ? 7.704 3.356 -9.819 1.00 94.75 73 GLN A O 1
ATOM 588 N N . TYR A 1 74 ? 7.678 3.161 -12.051 1.00 95.12 74 TYR A N 1
ATOM 589 C CA . TYR A 1 74 ? 6.226 3.027 -12.152 1.00 95.12 74 TYR A CA 1
ATOM 590 C C . TYR A 1 74 ? 5.683 1.847 -11.330 1.00 95.12 74 TYR A C 1
ATOM 592 O O . TYR A 1 74 ? 4.709 1.990 -10.589 1.00 95.12 74 TYR A O 1
ATOM 600 N N . ASN A 1 75 ? 6.330 0.678 -11.409 1.00 93.44 75 ASN A N 1
ATOM 601 C CA . ASN A 1 75 ? 5.949 -0.483 -10.601 1.00 93.44 75 ASN A CA 1
ATOM 602 C C . ASN A 1 75 ? 6.105 -0.220 -9.100 1.00 93.44 75 ASN A C 1
ATOM 604 O O . ASN A 1 75 ? 5.251 -0.640 -8.313 1.00 93.44 75 ASN A O 1
ATOM 608 N N . LYS A 1 76 ? 7.174 0.474 -8.694 1.00 94.00 76 LYS A N 1
ATOM 609 C CA . LYS A 1 76 ? 7.380 0.874 -7.301 1.00 94.00 76 LYS A CA 1
ATOM 610 C C . LYS A 1 76 ? 6.232 1.769 -6.828 1.00 94.00 76 LYS A C 1
ATOM 612 O O . LYS A 1 76 ? 5.622 1.470 -5.803 1.00 94.00 76 LYS A O 1
ATOM 617 N N . ASP A 1 77 ? 5.890 2.797 -7.593 1.00 94.75 77 ASP A N 1
ATOM 618 C CA . ASP A 1 77 ? 4.837 3.751 -7.234 1.00 94.75 77 ASP A CA 1
ATOM 619 C C . ASP A 1 77 ? 3.461 3.075 -7.151 1.00 94.75 77 ASP A C 1
ATOM 621 O O . ASP A 1 77 ? 2.716 3.273 -6.188 1.00 94.75 77 ASP A O 1
ATOM 625 N N . MET A 1 78 ? 3.150 2.195 -8.107 1.00 95.81 78 MET A N 1
ATOM 626 C CA . MET A 1 78 ? 1.931 1.381 -8.093 1.00 95.81 78 MET A CA 1
ATOM 627 C C . MET A 1 78 ? 1.852 0.476 -6.861 1.00 95.81 78 MET A C 1
ATOM 629 O O . MET A 1 78 ? 0.795 0.371 -6.232 1.00 95.81 78 MET A O 1
ATOM 633 N N . LYS A 1 79 ? 2.969 -0.155 -6.480 1.00 94.94 79 LYS A N 1
ATOM 634 C CA . LYS A 1 79 ? 3.057 -0.996 -5.281 1.00 94.94 79 LYS A CA 1
ATOM 635 C C . LYS A 1 79 ? 2.788 -0.176 -4.017 1.00 94.94 79 LYS A C 1
ATOM 637 O O . LYS A 1 79 ? 1.967 -0.586 -3.201 1.00 94.94 79 LYS A O 1
ATOM 642 N N . LEU A 1 80 ? 3.416 0.991 -3.864 1.00 95.56 80 LEU A N 1
ATOM 643 C CA . LEU A 1 80 ? 3.194 1.863 -2.703 1.00 95.56 80 LEU A CA 1
ATOM 644 C C . LEU A 1 80 ? 1.752 2.369 -2.638 1.00 95.56 80 LEU A C 1
ATOM 646 O O . LEU A 1 80 ? 1.141 2.365 -1.568 1.00 95.56 80 LEU A O 1
ATOM 650 N N . ARG A 1 81 ? 1.170 2.726 -3.788 1.00 96.81 81 ARG A N 1
ATOM 651 C CA . ARG A 1 81 ? -0.236 3.125 -3.862 1.00 96.81 81 ARG A CA 1
ATOM 652 C C . ARG A 1 81 ? -1.172 2.002 -3.424 1.00 96.81 81 ARG A C 1
ATOM 654 O O . ARG A 1 81 ? -2.085 2.245 -2.640 1.00 96.81 81 ARG A O 1
ATOM 661 N N . PHE A 1 82 ? -0.919 0.775 -3.870 1.00 96.75 82 PHE A N 1
ATOM 662 C CA . PHE A 1 82 ? -1.713 -0.378 -3.455 1.00 96.75 82 PHE A CA 1
ATOM 663 C C . PHE A 1 82 ? -1.656 -0.602 -1.938 1.00 96.75 82 PHE A C 1
ATOM 665 O O . PHE A 1 82 ? -2.689 -0.817 -1.306 1.00 96.75 82 PHE A O 1
ATOM 672 N N . ILE A 1 83 ? -0.466 -0.509 -1.336 1.00 97.25 83 ILE A N 1
ATOM 673 C CA . ILE A 1 83 ? -0.302 -0.643 0.119 1.00 97.25 83 ILE A CA 1
ATOM 674 C C . ILE A 1 83 ? -1.042 0.458 0.869 1.00 97.25 83 ILE A C 1
ATOM 676 O O . ILE A 1 83 ? -1.672 0.176 1.891 1.00 97.25 83 ILE A O 1
ATOM 680 N N . TRP A 1 84 ? -1.016 1.689 0.360 1.00 97.50 84 TRP A N 1
ATOM 681 C CA . TRP A 1 84 ? -1.794 2.781 0.931 1.00 97.50 84 TRP A CA 1
ATOM 682 C C . TRP A 1 84 ? -3.292 2.461 0.923 1.00 97.50 84 TRP A C 1
ATOM 684 O O . TRP A 1 84 ? -3.935 2.494 1.978 1.00 97.50 84 TRP A O 1
ATOM 694 N N . ASP A 1 85 ? -3.840 2.104 -0.239 1.00 97.75 85 ASP A N 1
ATOM 695 C CA . ASP A 1 85 ? -5.269 1.830 -0.396 1.00 97.75 85 ASP A CA 1
ATOM 696 C C . ASP A 1 85 ? -5.707 0.633 0.471 1.00 97.75 85 ASP A C 1
ATOM 698 O O . ASP A 1 85 ? -6.733 0.697 1.157 1.00 97.75 85 ASP A O 1
ATOM 702 N N . LEU A 1 86 ? -4.891 -0.426 0.532 1.00 96.81 86 LEU A N 1
ATOM 703 C CA . LEU A 1 86 ? -5.138 -1.589 1.384 1.00 96.81 86 LEU A CA 1
ATOM 704 C C . LEU A 1 86 ? -5.105 -1.220 2.874 1.00 96.81 86 LEU A C 1
ATOM 706 O O . LEU A 1 86 ? -6.023 -1.573 3.616 1.00 96.81 86 LEU A O 1
ATOM 710 N N . SER A 1 87 ? -4.106 -0.451 3.309 1.00 96.56 87 SER A N 1
ATOM 711 C CA . SER A 1 87 ? -3.994 0.024 4.695 1.00 96.56 87 SER A CA 1
ATOM 712 C C . SER A 1 87 ? -5.191 0.882 5.095 1.00 96.56 87 SER A C 1
ATOM 714 O O . SER A 1 87 ? -5.746 0.714 6.182 1.00 96.56 87 SER A O 1
ATOM 716 N N . LEU A 1 88 ? -5.648 1.761 4.200 1.00 96.06 88 LEU A N 1
ATOM 717 C CA . LEU A 1 88 ? -6.830 2.586 4.423 1.00 96.06 88 LEU A CA 1
ATOM 718 C C . LEU A 1 88 ? -8.100 1.736 4.554 1.00 96.06 88 LEU A C 1
ATOM 720 O O . LEU A 1 88 ? -8.912 1.974 5.452 1.00 96.06 88 LEU A O 1
ATOM 724 N N . ALA A 1 89 ? -8.276 0.741 3.683 1.00 96.00 89 ALA A N 1
ATOM 725 C CA . ALA A 1 89 ? -9.418 -0.166 3.730 1.00 96.00 89 ALA A CA 1
ATOM 726 C C . ALA A 1 89 ? -9.447 -0.981 5.035 1.00 96.00 89 ALA A C 1
ATOM 728 O O . ALA A 1 89 ? -10.489 -1.067 5.688 1.00 96.00 89 ALA A O 1
ATOM 729 N N . MET A 1 90 ? -8.302 -1.524 5.457 1.00 94.69 90 MET A N 1
ATOM 730 C CA . MET A 1 90 ? -8.190 -2.289 6.702 1.00 94.69 90 MET A CA 1
ATOM 731 C C . MET A 1 90 ? -8.425 -1.414 7.931 1.00 94.69 90 MET A C 1
ATOM 733 O O . MET A 1 90 ? -9.186 -1.802 8.815 1.00 94.69 90 MET A O 1
ATOM 737 N N . LYS A 1 91 ? -7.866 -0.201 7.952 1.00 93.56 91 LYS A N 1
ATOM 738 C CA . LYS A 1 91 ? -8.103 0.783 9.013 1.00 93.56 91 LYS A CA 1
ATOM 739 C C . LYS A 1 91 ? -9.592 1.101 9.165 1.00 93.56 91 LYS A C 1
ATOM 741 O O . LYS A 1 91 ? -10.122 1.032 10.268 1.00 93.56 91 LYS A O 1
ATOM 746 N N . ARG A 1 92 ? -10.295 1.374 8.058 1.00 93.31 92 ARG A N 1
ATOM 747 C CA . ARG A 1 92 ? -11.753 1.610 8.064 1.00 93.31 92 ARG A CA 1
ATOM 748 C C . ARG A 1 92 ? -12.523 0.411 8.609 1.00 93.31 92 ARG A C 1
ATOM 750 O O . ARG A 1 92 ? -13.421 0.590 9.427 1.00 93.31 92 ARG A O 1
ATOM 757 N N . LYS A 1 93 ? -12.151 -0.801 8.186 1.00 93.12 93 LYS A N 1
ATOM 758 C CA . LYS A 1 93 ? -12.763 -2.039 8.676 1.00 93.12 93 LYS A CA 1
ATOM 759 C C . LYS A 1 93 ? -12.577 -2.191 10.188 1.00 93.12 93 LYS A C 1
ATOM 761 O O . LYS A 1 93 ? -13.559 -2.415 10.885 1.00 93.12 93 LYS A O 1
ATOM 766 N N . LEU A 1 94 ? -11.361 -2.013 10.699 1.00 91.19 94 LEU A N 1
ATOM 767 C CA . LEU A 1 94 ? -11.075 -2.111 12.131 1.00 91.19 94 LEU A CA 1
ATOM 768 C C . LEU A 1 94 ? -11.832 -1.053 12.944 1.00 91.19 94 LEU A C 1
ATOM 770 O O . LEU A 1 94 ? -12.475 -1.388 13.934 1.00 91.19 94 LEU A O 1
ATOM 774 N N . CYS A 1 95 ? -11.844 0.201 12.487 1.00 90.81 95 CYS A N 1
ATOM 775 C CA . CYS A 1 95 ? -12.636 1.261 13.109 1.00 90.81 95 CYS A CA 1
ATOM 776 C C . CYS A 1 95 ? -14.130 0.900 13.175 1.00 90.81 95 CYS A C 1
ATOM 778 O O . CYS A 1 95 ? -14.757 1.121 14.203 1.00 90.81 95 CYS A O 1
ATOM 780 N N . SER A 1 96 ? -14.696 0.303 12.119 1.00 90.50 96 SER A N 1
ATOM 781 C CA . SER A 1 96 ? -16.103 -0.130 12.126 1.00 90.50 96 SER A CA 1
ATOM 782 C C . SER A 1 96 ? -16.387 -1.307 13.068 1.00 90.50 96 SER A C 1
ATOM 784 O O . SER A 1 96 ? -17.503 -1.442 13.553 1.00 90.50 96 SER A O 1
ATOM 786 N N . GLN A 1 97 ? -15.393 -2.158 13.344 1.00 89.00 97 GLN A N 1
ATOM 787 C CA . GLN A 1 97 ? -15.532 -3.295 14.263 1.00 89.00 97 GLN A CA 1
ATOM 788 C C . GLN A 1 97 ? -15.463 -2.875 15.736 1.00 89.00 97 GLN A C 1
ATOM 790 O O . GLN A 1 97 ? -16.023 -3.557 16.591 1.00 89.00 97 GLN A O 1
ATOM 795 N N . HIS A 1 98 ? -14.789 -1.760 16.022 1.00 84.56 98 HIS A N 1
ATOM 796 C CA . HIS A 1 98 ? -14.572 -1.230 17.366 1.00 84.56 98 HIS A CA 1
ATOM 797 C C . HIS A 1 98 ? -15.302 0.101 17.604 1.00 84.56 98 HIS A C 1
ATOM 799 O O . HIS A 1 98 ? -14.871 0.874 18.451 1.00 84.56 98 HIS A O 1
ATOM 805 N N . ASP A 1 99 ? -16.396 0.392 16.886 1.00 78.88 99 ASP A N 1
ATOM 806 C CA . ASP A 1 99 ? -17.079 1.698 16.987 1.00 78.88 99 ASP A CA 1
ATOM 807 C C . ASP A 1 99 ? -17.611 2.011 18.402 1.00 78.88 99 ASP A C 1
ATOM 809 O O . ASP A 1 99 ? -17.720 3.176 18.783 1.00 78.88 99 ASP A O 1
ATOM 813 N N . VAL A 1 100 ? -17.861 0.966 19.197 1.00 77.50 100 VAL A N 1
ATOM 814 C CA . VAL A 1 100 ? -18.335 1.050 20.583 1.00 77.50 100 VAL A CA 1
ATOM 815 C C . VAL A 1 100 ? -17.188 1.343 21.554 1.00 77.50 100 VAL A C 1
ATOM 817 O O . VAL A 1 100 ? -17.402 1.967 22.593 1.00 77.50 100 VAL A O 1
ATOM 820 N N . ASP A 1 101 ? -15.967 0.902 21.234 1.00 85.88 101 ASP A N 1
ATOM 821 C CA . ASP A 1 101 ? -14.782 1.137 22.058 1.00 85.88 101 ASP A CA 1
ATOM 822 C C . ASP A 1 101 ? -14.035 2.374 21.557 1.00 85.88 101 ASP A C 1
ATOM 824 O O . ASP A 1 101 ? -13.142 2.313 20.708 1.00 85.88 101 ASP A O 1
ATOM 828 N N . THR A 1 102 ? -14.409 3.524 22.114 1.00 84.88 102 THR A N 1
ATOM 829 C CA . THR A 1 102 ? -13.869 4.828 21.726 1.00 84.88 102 THR A CA 1
ATOM 830 C C . THR A 1 102 ? -12.346 4.913 21.865 1.00 84.88 102 THR A C 1
ATOM 832 O O . THR A 1 102 ? -11.716 5.624 21.084 1.00 84.88 102 THR A O 1
ATOM 835 N N . ALA A 1 103 ? -11.736 4.208 22.826 1.00 86.75 103 ALA A N 1
ATOM 836 C CA . ALA A 1 103 ? -10.289 4.254 23.035 1.00 86.75 103 ALA A CA 1
ATOM 837 C C . ALA A 1 103 ? -9.551 3.491 21.927 1.00 86.75 103 ALA A C 1
ATOM 839 O O . ALA A 1 103 ? -8.643 4.037 21.296 1.00 86.75 103 ALA A O 1
ATOM 840 N N . ILE A 1 104 ? -9.998 2.267 21.628 1.00 86.19 104 ILE A N 1
ATOM 841 C CA . ILE A 1 104 ? -9.446 1.461 20.530 1.00 86.19 104 ILE A CA 1
ATOM 842 C C . ILE 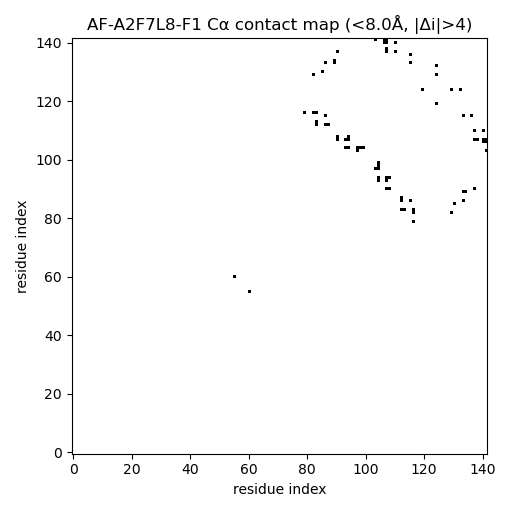A 1 104 ? -9.690 2.154 19.186 1.00 86.19 104 ILE A C 1
ATOM 844 O O . ILE A 1 104 ? -8.775 2.271 18.369 1.00 86.19 104 ILE A O 1
ATOM 848 N N . PHE A 1 105 ? -10.900 2.676 18.969 1.00 87.69 105 PHE A N 1
ATOM 849 C CA . PHE A 1 105 ? -11.241 3.431 17.769 1.00 87.69 105 PHE A CA 1
ATOM 850 C C . PHE A 1 105 ? -10.299 4.621 17.564 1.00 87.69 105 PHE A C 1
ATOM 852 O O . PHE A 1 105 ? -9.748 4.787 16.473 1.00 87.69 105 PHE A O 1
ATOM 859 N N . GLN A 1 106 ? -10.089 5.437 18.605 1.00 88.00 106 GLN A N 1
ATOM 860 C CA . GLN A 1 106 ? -9.207 6.599 18.531 1.00 88.00 106 GLN A CA 1
ATOM 861 C C . GLN A 1 106 ? -7.766 6.185 18.233 1.00 88.00 106 GLN A C 1
ATOM 863 O O . GLN A 1 106 ? -7.174 6.751 17.311 1.00 88.00 106 GLN A O 1
ATOM 868 N N . ASN A 1 107 ? -7.236 5.165 18.917 1.00 89.25 107 ASN A N 1
ATOM 869 C CA . ASN A 1 107 ? -5.888 4.649 18.668 1.00 89.25 107 ASN A CA 1
ATOM 870 C C . ASN A 1 107 ? -5.708 4.251 17.202 1.00 89.25 107 ASN A C 1
ATOM 872 O O . ASN A 1 107 ? -4.824 4.778 16.528 1.00 89.25 107 ASN A O 1
ATOM 876 N N . ILE A 1 108 ? -6.601 3.412 16.671 1.00 89.62 108 ILE A N 1
ATOM 877 C CA . ILE A 1 108 ? -6.543 2.957 15.276 1.00 89.62 108 ILE A CA 1
ATOM 878 C C . ILE A 1 108 ? -6.683 4.140 14.314 1.00 89.62 108 ILE A C 1
ATOM 880 O O . ILE A 1 108 ? -5.928 4.250 13.346 1.00 89.62 108 ILE A O 1
ATOM 884 N N . SER A 1 109 ? -7.616 5.061 14.579 1.00 88.62 109 SER A N 1
ATOM 885 C CA . SER A 1 109 ? -7.870 6.228 13.726 1.00 88.62 109 SER A CA 1
ATOM 886 C C . SER A 1 109 ? -6.676 7.189 13.645 1.00 88.62 109 SER A C 1
ATOM 888 O O . SER A 1 109 ? -6.467 7.807 12.599 1.00 88.62 109 SER A O 1
ATOM 890 N N . ASN A 1 110 ? -5.850 7.247 14.691 1.00 91.38 110 ASN A N 1
ATOM 891 C CA . ASN A 1 110 ? -4.681 8.120 14.771 1.00 91.38 110 ASN A CA 1
ATOM 892 C C . ASN A 1 110 ? -3.430 7.541 14.094 1.00 91.38 110 ASN A C 1
ATOM 894 O O . ASN A 1 110 ? -2.475 8.281 13.863 1.00 91.38 110 ASN A O 1
ATOM 898 N N . ILE A 1 111 ? -3.422 6.253 13.724 1.00 91.75 111 ILE A N 1
ATOM 899 C CA . ILE A 1 111 ? -2.282 5.650 13.019 1.00 91.75 111 ILE A CA 1
ATOM 900 C C . ILE A 1 111 ? -2.118 6.303 11.643 1.00 91.75 111 ILE A C 1
ATOM 902 O O . ILE A 1 111 ? -3.025 6.251 10.804 1.00 91.75 111 ILE A O 1
ATOM 906 N N . GLN A 1 112 ? -0.956 6.902 11.394 1.00 94.00 112 GLN A N 1
ATOM 907 C CA . GLN A 1 112 ? -0.619 7.492 10.102 1.00 94.00 112 GLN A CA 1
ATOM 908 C C . GLN A 1 112 ? -0.298 6.384 9.098 1.00 94.00 112 GLN A C 1
ATOM 910 O O . GLN A 1 112 ? 0.532 5.519 9.360 1.00 94.00 112 GLN A O 1
ATOM 915 N N . ILE A 1 113 ? -0.951 6.400 7.931 1.00 94.50 113 ILE A N 1
ATOM 916 C CA . ILE A 1 113 ? -0.681 5.384 6.900 1.00 94.50 113 ILE A CA 1
ATOM 917 C C . ILE A 1 113 ? 0.707 5.590 6.282 1.00 94.50 113 ILE A C 1
ATOM 919 O O . ILE A 1 113 ? 1.337 4.615 5.890 1.00 94.50 113 ILE A O 1
ATOM 923 N N . MET A 1 114 ? 1.213 6.827 6.256 1.00 94.44 114 MET A N 1
ATOM 924 C CA . MET A 1 114 ? 2.572 7.102 5.777 1.00 94.44 114 MET A CA 1
ATOM 925 C C . MET A 1 114 ? 3.620 6.320 6.578 1.00 94.44 114 MET A C 1
ATOM 927 O O . MET A 1 114 ? 4.459 5.679 5.965 1.00 94.44 114 MET A O 1
ATOM 931 N N . ASP A 1 115 ? 3.483 6.208 7.905 1.00 94.25 115 ASP A N 1
ATOM 932 C CA . ASP A 1 115 ? 4.380 5.373 8.720 1.00 94.25 115 ASP A CA 1
ATOM 933 C C . ASP A 1 115 ? 4.389 3.901 8.272 1.00 94.25 115 ASP A C 1
ATOM 935 O O . ASP A 1 115 ? 5.410 3.217 8.352 1.00 94.25 115 ASP A O 1
ATOM 939 N N . ILE A 1 116 ? 3.236 3.384 7.834 1.00 94.69 116 ILE A N 1
ATOM 940 C CA . ILE A 1 116 ? 3.110 2.012 7.331 1.00 94.69 116 ILE A CA 1
ATOM 941 C C . ILE A 1 116 ? 3.827 1.892 5.985 1.00 94.69 116 ILE A C 1
ATOM 943 O O . ILE A 1 116 ? 4.528 0.909 5.766 1.00 94.69 116 ILE A O 1
ATOM 947 N N . ILE A 1 117 ? 3.688 2.888 5.107 1.00 95.62 117 ILE A N 1
ATOM 948 C CA . ILE A 1 117 ? 4.375 2.935 3.809 1.00 95.62 117 ILE A CA 1
ATOM 949 C C . ILE A 1 117 ? 5.895 3.001 4.008 1.00 95.62 117 ILE A C 1
ATOM 951 O O . ILE A 1 117 ? 6.610 2.194 3.419 1.00 95.62 117 ILE A O 1
ATOM 955 N N . ASP A 1 118 ? 6.376 3.868 4.897 1.00 95.00 118 ASP A N 1
ATOM 956 C CA . ASP A 1 118 ? 7.802 4.001 5.213 1.00 95.00 118 ASP A CA 1
ATOM 957 C C . ASP A 1 118 ? 8.364 2.676 5.756 1.00 95.00 118 ASP A C 1
ATOM 959 O O . ASP A 1 118 ? 9.417 2.198 5.334 1.00 95.00 118 ASP A O 1
ATOM 963 N N . THR A 1 119 ? 7.617 2.016 6.648 1.00 94.50 119 THR A N 1
ATOM 964 C CA . THR A 1 119 ? 8.002 0.699 7.182 1.00 94.50 119 THR A CA 1
ATOM 965 C C . THR A 1 119 ? 7.978 -0.380 6.092 1.00 94.50 119 THR A C 1
ATOM 967 O O . THR A 1 119 ? 8.811 -1.285 6.086 1.00 94.50 119 THR A O 1
ATOM 970 N N . PHE A 1 120 ? 7.045 -0.295 5.145 1.00 95.50 120 PHE A N 1
ATOM 971 C CA . PHE A 1 120 ? 6.930 -1.237 4.037 1.00 95.50 120 PHE A CA 1
ATOM 972 C C . PHE A 1 120 ? 8.102 -1.124 3.055 1.00 95.50 120 PHE A C 1
ATOM 974 O O . PHE A 1 120 ? 8.580 -2.148 2.562 1.00 95.50 120 PHE A O 1
ATOM 981 N N . GLU A 1 121 ? 8.593 0.090 2.788 1.00 93.00 121 GLU A N 1
ATOM 982 C CA . GLU A 1 121 ? 9.789 0.299 1.964 1.00 93.00 121 GLU A CA 1
ATOM 983 C C . GLU A 1 121 ? 11.044 -0.336 2.583 1.00 93.00 121 GLU A C 1
ATOM 985 O O . GLU A 1 121 ? 11.902 -0.824 1.841 1.00 93.00 121 GLU A O 1
ATOM 990 N N . LEU A 1 122 ? 11.114 -0.384 3.919 1.00 93.81 122 LEU A N 1
ATOM 991 C CA . LEU A 1 122 ? 12.211 -0.987 4.680 1.00 93.81 122 LEU A CA 1
ATOM 992 C C . LEU A 1 122 ? 12.101 -2.515 4.781 1.00 93.81 122 L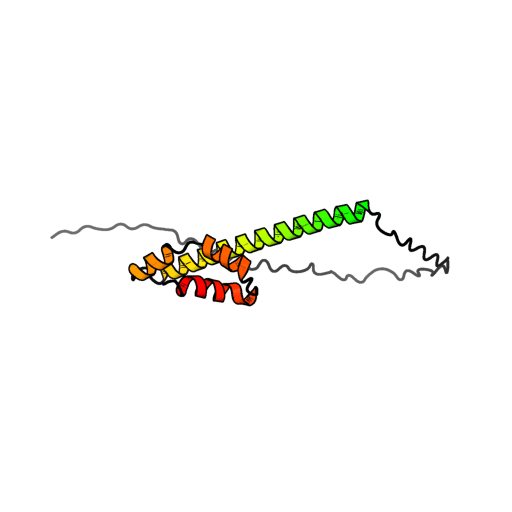EU A C 1
ATOM 994 O O . LEU A 1 122 ? 13.069 -3.221 4.510 1.00 93.81 122 LEU A O 1
ATOM 998 N N . GLU A 1 123 ? 10.941 -3.034 5.189 1.00 95.12 123 GLU A N 1
ATOM 999 C CA . GLU A 1 123 ? 10.764 -4.465 5.480 1.00 95.12 123 GLU A CA 1
ATOM 1000 C C . GLU A 1 123 ? 10.482 -5.302 4.222 1.00 95.12 123 GLU A C 1
ATOM 1002 O O . GLU A 1 123 ? 10.783 -6.493 4.198 1.00 95.12 123 GLU A O 1
ATOM 1007 N N . GLN A 1 124 ? 9.899 -4.691 3.184 1.00 93.88 124 GLN A N 1
ATOM 1008 C CA . GLN A 1 124 ? 9.504 -5.322 1.918 1.00 93.88 124 GLN A CA 1
ATOM 1009 C C . GLN A 1 124 ? 8.907 -6.736 2.065 1.00 93.88 124 GLN A C 1
ATOM 1011 O O . GLN A 1 124 ? 9.418 -7.695 1.475 1.00 93.88 124 GLN A O 1
ATOM 1016 N N . PRO A 1 125 ? 7.799 -6.893 2.812 1.00 95.06 125 PRO A N 1
ATOM 1017 C CA . PRO A 1 125 ? 7.177 -8.196 3.000 1.00 95.06 125 PRO A CA 1
ATOM 1018 C C . PRO A 1 125 ? 6.730 -8.814 1.659 1.00 95.06 125 PRO A C 1
ATOM 1020 O O . PRO A 1 125 ? 6.378 -8.087 0.714 1.00 95.06 125 PRO A O 1
ATOM 1023 N N . PRO A 1 126 ? 6.686 -10.158 1.557 1.00 95.88 126 PRO A N 1
ATOM 1024 C CA . PRO A 1 126 ? 6.209 -10.832 0.355 1.00 95.88 126 PRO A CA 1
ATOM 1025 C C . PRO A 1 126 ? 4.726 -10.529 0.113 1.00 95.88 126 PRO A C 1
ATOM 1027 O O . PRO A 1 126 ? 3.957 -10.370 1.060 1.00 95.88 126 PRO A O 1
ATOM 1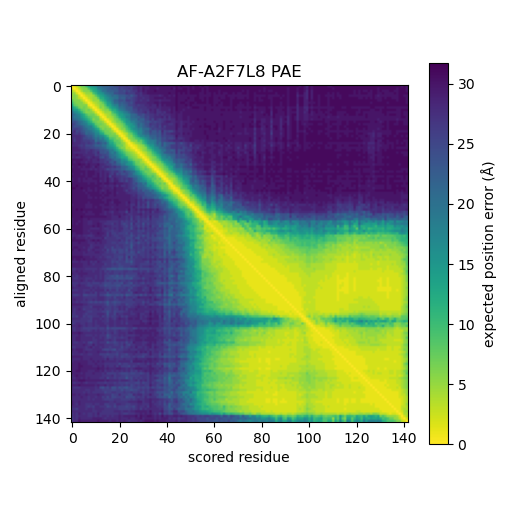030 N N . ILE A 1 127 ? 4.314 -10.506 -1.160 1.00 94.38 127 ILE A N 1
ATOM 1031 C CA . ILE A 1 127 ? 2.946 -10.147 -1.590 1.00 94.38 127 ILE A CA 1
ATOM 1032 C C . ILE A 1 127 ? 1.878 -10.953 -0.842 1.0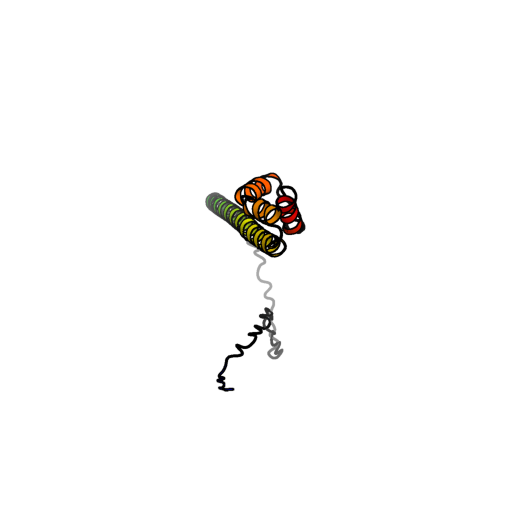0 94.38 127 ILE A C 1
ATOM 1034 O O . ILE A 1 127 ? 0.877 -10.402 -0.388 1.00 94.38 127 ILE A O 1
ATOM 1038 N N . SER A 1 128 ? 2.120 -12.251 -0.652 1.00 96.56 128 SER A N 1
ATOM 1039 C CA . SER A 1 128 ? 1.216 -13.154 0.067 1.00 96.56 128 SER A CA 1
ATOM 1040 C C . SER A 1 128 ? 0.969 -12.752 1.525 1.00 96.56 128 SER A C 1
ATOM 1042 O O . SER A 1 128 ? -0.070 -13.102 2.081 1.00 96.56 128 SER A O 1
ATOM 1044 N N . ALA A 1 129 ? 1.891 -12.012 2.142 1.00 96.50 129 ALA A N 1
ATOM 1045 C CA . ALA A 1 129 ? 1.823 -11.607 3.540 1.00 96.50 129 ALA A CA 1
ATOM 1046 C C . ALA A 1 129 ? 1.320 -10.172 3.746 1.00 96.50 129 ALA A C 1
ATOM 1048 O O . ALA A 1 129 ? 1.092 -9.792 4.890 1.00 96.50 129 ALA A O 1
ATOM 1049 N N . TRP A 1 130 ? 1.113 -9.374 2.691 1.00 95.75 130 TRP A N 1
ATOM 1050 C CA . TRP A 1 130 ? 0.787 -7.945 2.821 1.00 95.75 130 TRP A CA 1
ATOM 1051 C C . TRP A 1 130 ? -0.404 -7.675 3.736 1.00 95.75 130 TRP A C 1
ATOM 1053 O O . TRP A 1 130 ? -0.327 -6.825 4.613 1.00 95.75 130 TRP A O 1
ATOM 1063 N N . THR A 1 131 ? -1.485 -8.438 3.585 1.00 95.75 131 THR A N 1
ATOM 1064 C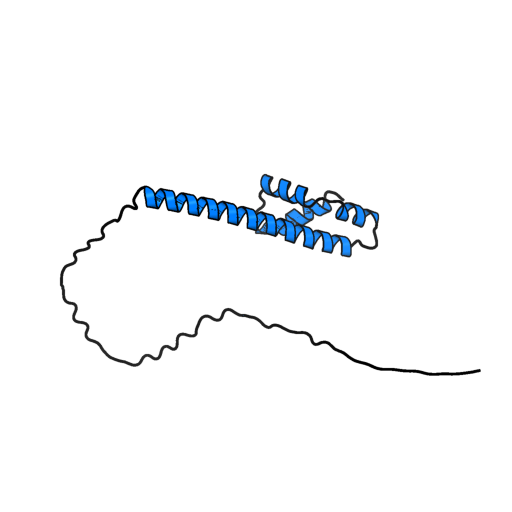 CA . THR A 1 131 ? -2.690 -8.262 4.405 1.00 95.75 131 THR A CA 1
ATOM 1065 C C . THR A 1 131 ? -2.416 -8.545 5.883 1.00 95.75 131 THR A C 1
ATOM 1067 O O . THR A 1 131 ? -2.774 -7.744 6.742 1.00 95.75 131 THR A O 1
ATOM 1070 N N . ALA A 1 132 ? -1.769 -9.674 6.189 1.00 95.38 132 ALA A N 1
ATOM 1071 C CA . ALA A 1 132 ? -1.455 -10.051 7.567 1.00 95.38 132 ALA A CA 1
ATOM 1072 C C . ALA A 1 132 ? -0.477 -9.056 8.209 1.00 95.38 132 ALA A C 1
ATOM 1074 O O . ALA A 1 132 ? -0.673 -8.640 9.346 1.00 95.38 132 ALA A O 1
ATOM 1075 N N . TRP A 1 133 ? 0.519 -8.620 7.443 1.00 96.56 133 TRP A N 1
ATOM 1076 C CA . TRP A 1 133 ? 1.515 -7.649 7.870 1.00 96.56 133 TRP A CA 1
ATOM 1077 C C . TRP A 1 133 ? 0.903 -6.267 8.144 1.00 96.56 133 TRP A C 1
ATOM 1079 O O . TRP A 1 133 ? 1.151 -5.685 9.194 1.00 96.56 133 TRP A O 1
ATOM 1089 N N . ILE A 1 134 ? 0.045 -5.750 7.255 1.00 95.50 134 ILE A N 1
ATOM 1090 C CA . ILE A 1 134 ? -0.648 -4.467 7.473 1.00 95.50 134 ILE A CA 1
ATOM 1091 C C . ILE A 1 134 ? -1.519 -4.547 8.727 1.00 95.50 134 ILE A C 1
ATOM 1093 O O . ILE A 1 134 ? -1.535 -3.610 9.526 1.00 95.50 134 ILE A O 1
ATOM 1097 N N . LEU A 1 135 ? -2.231 -5.663 8.912 1.00 93.50 135 LEU A N 1
ATOM 1098 C CA . LEU A 1 135 ? -3.051 -5.876 10.098 1.00 93.50 135 LEU A CA 1
ATOM 1099 C C . LEU A 1 135 ? -2.201 -5.808 11.369 1.00 93.50 135 LEU A C 1
ATOM 1101 O O . LEU A 1 135 ? -2.554 -5.065 12.276 1.00 93.50 135 LEU A O 1
ATOM 1105 N N . GLU A 1 136 ? -1.062 -6.503 11.395 1.00 93.50 136 GLU A N 1
ATOM 1106 C CA . GLU A 1 136 ? -0.106 -6.457 12.504 1.00 93.50 136 GLU A CA 1
ATOM 1107 C C . GLU A 1 136 ? 0.341 -5.019 12.805 1.00 93.50 136 GLU A C 1
ATOM 1109 O O . GLU A 1 136 ? 0.259 -4.577 13.950 1.00 93.50 136 GLU A O 1
ATOM 1114 N N . LYS A 1 137 ? 0.736 -4.240 11.786 1.00 92.00 137 LYS A N 1
ATOM 1115 C CA . LYS A 1 137 ? 1.154 -2.839 11.985 1.00 92.00 137 LYS A CA 1
ATOM 1116 C C . LYS A 1 137 ? 0.027 -1.948 12.514 1.00 92.00 137 LYS A C 1
ATOM 1118 O O . LYS A 1 137 ? 0.303 -1.004 13.254 1.00 92.00 137 LYS A O 1
ATOM 1123 N N . LEU A 1 138 ? -1.223 -2.240 12.154 1.00 90.06 138 LEU A N 1
ATOM 1124 C CA . LEU A 1 138 ? -2.398 -1.510 12.631 1.00 90.06 138 LEU A CA 1
ATOM 1125 C C . LEU A 1 138 ? -2.823 -1.919 14.048 1.00 90.06 138 LEU A C 1
ATOM 1127 O O . LEU A 1 138 ? -3.362 -1.081 14.762 1.00 90.06 138 LEU A O 1
ATOM 1131 N N . THR A 1 139 ? -2.593 -3.167 14.467 1.00 85.69 139 THR A N 1
ATOM 1132 C CA . THR A 1 139 ? -3.033 -3.675 15.779 1.00 85.69 139 THR A CA 1
ATOM 1133 C C . THR A 1 139 ? -1.953 -3.630 16.854 1.00 85.69 139 THR A C 1
ATOM 1135 O O . THR A 1 139 ? -2.278 -3.423 18.012 1.00 85.69 139 THR A O 1
ATOM 1138 N N . CYS A 1 140 ? -0.669 -3.783 16.512 1.00 70.06 140 CYS A N 1
ATOM 1139 C CA . CYS A 1 140 ? 0.434 -3.730 17.485 1.00 70.06 140 CYS A CA 1
ATOM 1140 C C . CYS A 1 140 ? 0.705 -2.320 18.038 1.00 70.06 140 CYS A C 1
ATOM 1142 O O . CYS A 1 140 ? 1.524 -2.166 18.940 1.00 70.06 140 CYS A O 1
ATOM 1144 N N . ARG A 1 141 ? 0.054 -1.292 17.481 1.00 58.06 141 ARG A N 1
ATOM 1145 C CA . ARG A 1 141 ? 0.117 0.099 17.953 1.00 58.06 141 ARG A CA 1
ATOM 1146 C C . ARG A 1 141 ? -1.096 0.507 18.807 1.00 58.06 141 ARG A C 1
ATOM 1148 O O . ARG A 1 141 ? -1.174 1.671 19.194 1.00 58.06 141 ARG A O 1
ATOM 1155 N N . VAL A 1 142 ? -2.035 -0.413 19.050 1.00 53.25 142 VAL A N 1
ATOM 1156 C CA . VAL A 1 142 ? -3.230 -0.228 19.895 1.00 53.25 142 VAL A CA 1
ATOM 1157 C C . VAL A 1 142 ? -2.935 -0.711 21.305 1.00 53.25 142 VAL A C 1
ATOM 1159 O O . VAL A 1 142 ? -3.349 0.017 22.234 1.00 53.25 142 VAL A O 1
#

Foldseek 3Di:
DDDDDDDDDDDDDPDDPPPDDPPVDPPDPPPPPDDDDDPPPPPPPDPPPPPPPPPPDPVRVVVVVVVVVVVVVVVVVVVLVVLLVLLVVVLVVQLVVCVVPPVLNVQLVPDDSVVVSVVCVVPVDDPVCSNVSSVCVSPVRD

Solvent-accessible surface area (backbone atoms only — not comparable to full-atom values): 9376 Å² total; per-residue (Å²): 135,82,89,84,82,90,80,88,89,76,89,77,88,81,69,85,82,76,78,73,80,83,67,88,71,74,82,79,80,80,80,74,87,74,84,72,94,70,88,74,75,81,71,95,68,75,92,71,83,75,74,73,78,74,71,74,50,71,68,58,51,55,51,50,52,54,52,52,52,53,52,50,52,51,51,51,53,53,51,54,50,50,52,49,54,51,48,52,53,51,50,52,52,53,37,66,75,30,67,87,41,59,67,62,26,49,44,50,70,66,60,59,65,64,62,54,52,59,49,41,74,72,66,57,72,56,80,92,44,46,67,63,52,49,50,47,67,56,54,80,71,98

Mean predicted aligned error: 18.06 Å

Sequence (142 aa):
MNSMKQNLLDSDAMQYNVYTDNVCTPPRMNHNMDGSDSDYYYSPGTMEDNYEDEIPDEATIASKEVELEQLRQYNKDMKLRFIWDLSLAMKRKLCSQHDVDTAIFQNISNIQIMDIIDTFELEQPPISAWTAWILEKLTCRV

Organism: Trichomonas vaginalis (strain ATCC PRA-98 / G3) (NCBI:txid412133)

Secondary structure (DSSP, 8-state):
------------------------PPP------------------------------HHHHHHHHHHHHHHHHHHHHHHHHHHHHHHHHHHHHHHHHTTT-HHHHHHHHH--HHHHHHHHHHH---GGGHHHHHHHHHHTT-

Radius of gyration: 31.15 Å; Cα contacts (8 Å, |Δi|>4): 40; chains: 1; bounding box: 85×40×77 Å

pLDDT: mean 74.13, std 21.7, range [34.53, 97.75]